Protein AF-A0A2D8IQJ9-F1 (afdb_monomer_lite)

pLDDT: mean 82.8, std 14.72, range [36.72, 94.94]

Radius of gyration: 12.55 Å; chains: 1; bounding box: 36×28×32 Å

Foldseek 3Di:
DPPLDALVVQLCVQQVPPDPPDPRAALQRSLVVSLVCVVVVVHPLVRSLCCVVVCVSVVCCVVPNDPVRHDDHPSVVSDDD

Secondary structure (DSSP, 8-state):
------HHHHHHHHH----TTSPPPPHHHHHHHHHHHHHTTSS-HHHHHHHHHTTHHHHHHHHHS-GGG-PPP-GGGT---

Structure (mmCIF, N/CA/C/O backbone):
data_AF-A0A2D8IQJ9-F1
#
_entry.id   AF-A0A2D8IQJ9-F1
#
loop_
_atom_site.group_PDB
_atom_site.id
_atom_site.type_symbol
_atom_site.label_atom_id
_atom_site.label_alt_id
_atom_site.label_comp_id
_atom_site.label_asym_id
_atom_site.label_entity_id
_atom_site.label_seq_id
_atom_site.pdbx_PDB_ins_code
_atom_site.Cartn_x
_atom_site.Cartn_y
_atom_site.Cartn_z
_atom_site.occupancy
_atom_site.B_iso_or_equiv
_atom_site.auth_seq_id
_atom_site.auth_comp_id
_atom_site.auth_asym_id
_atom_site.auth_atom_id
_atom_site.pdbx_PDB_model_num
ATOM 1 N N . MET A 1 1 ? 27.625 -3.440 -4.833 1.00 37.72 1 MET A N 1
ATOM 2 C CA . MET A 1 1 ? 26.556 -4.033 -4.003 1.00 37.72 1 MET A CA 1
ATOM 3 C C . MET A 1 1 ? 25.248 -3.449 -4.496 1.00 37.72 1 MET A C 1
ATOM 5 O O . MET A 1 1 ? 24.967 -2.302 -4.191 1.00 37.72 1 MET A O 1
ATOM 9 N N . ASN A 1 2 ? 24.549 -4.165 -5.380 1.00 36.72 2 ASN A N 1
ATOM 10 C CA . ASN A 1 2 ? 23.291 -3.700 -5.958 1.00 36.72 2 ASN A CA 1
ATOM 11 C C . ASN A 1 2 ? 22.171 -4.272 -5.090 1.00 36.72 2 ASN A C 1
ATOM 13 O O . ASN A 1 2 ? 21.820 -5.444 -5.224 1.00 36.72 2 ASN A O 1
ATOM 17 N N . THR A 1 3 ? 21.718 -3.498 -4.110 1.00 44.97 3 THR A N 1
ATOM 18 C CA . THR A 1 3 ? 20.638 -3.909 -3.214 1.00 44.97 3 THR A CA 1
ATOM 19 C C . THR A 1 3 ? 19.358 -3.919 -4.043 1.00 44.97 3 THR A C 1
ATOM 21 O O . THR A 1 3 ? 18.796 -2.864 -4.320 1.00 44.97 3 THR A O 1
ATOM 24 N N . ARG A 1 4 ? 18.946 -5.096 -4.530 1.00 56.03 4 ARG A N 1
ATOM 25 C CA . ARG A 1 4 ? 17.636 -5.279 -5.164 1.00 56.03 4 ARG A CA 1
ATOM 26 C C . ARG A 1 4 ? 16.606 -4.915 -4.099 1.00 56.03 4 ARG A C 1
ATOM 28 O O . ARG A 1 4 ? 16.475 -5.641 -3.123 1.00 56.03 4 ARG A O 1
ATOM 35 N N . ILE A 1 5 ? 15.980 -3.752 -4.243 1.00 60.28 5 ILE A N 1
ATOM 36 C CA . ILE A 1 5 ? 14.922 -3.310 -3.340 1.00 60.28 5 ILE A CA 1
ATOM 37 C C . ILE A 1 5 ? 13.770 -4.301 -3.508 1.00 60.28 5 ILE A C 1
ATOM 39 O O . ILE A 1 5 ? 13.224 -4.439 -4.601 1.00 60.28 5 ILE A O 1
ATOM 43 N N . ASP A 1 6 ? 13.470 -5.053 -2.454 1.00 71.38 6 ASP A N 1
ATOM 44 C CA . ASP A 1 6 ? 12.360 -5.995 -2.435 1.00 71.38 6 ASP A CA 1
ATOM 45 C C . ASP A 1 6 ? 11.060 -5.304 -1.992 1.00 71.38 6 ASP A C 1
ATOM 47 O O . ASP A 1 6 ? 11.057 -4.370 -1.185 1.00 71.38 6 ASP A O 1
ATOM 51 N N . ASN A 1 7 ? 9.938 -5.769 -2.546 1.00 72.38 7 ASN A N 1
ATOM 52 C CA . ASN A 1 7 ? 8.614 -5.186 -2.309 1.00 72.38 7 ASN A CA 1
ATOM 53 C C . ASN A 1 7 ? 8.220 -5.206 -0.822 1.00 72.3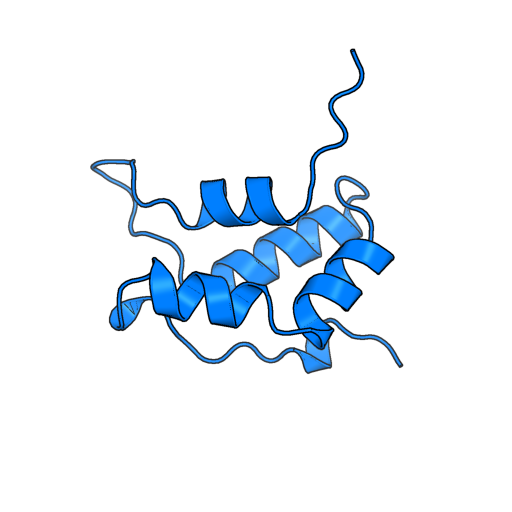8 7 ASN A C 1
ATOM 55 O O . ASN A 1 7 ? 7.548 -4.287 -0.357 1.00 72.38 7 ASN A O 1
ATOM 59 N N . ASN A 1 8 ? 8.668 -6.216 -0.067 1.00 73.38 8 ASN A N 1
ATOM 60 C CA . ASN A 1 8 ? 8.345 -6.358 1.352 1.00 73.38 8 ASN A CA 1
ATOM 61 C C . ASN A 1 8 ? 9.039 -5.287 2.211 1.00 73.38 8 ASN A C 1
ATOM 63 O O . ASN A 1 8 ? 8.401 -4.690 3.069 1.00 73.38 8 ASN A O 1
ATOM 67 N N . SER A 1 9 ? 10.308 -4.978 1.945 1.00 75.00 9 SER A N 1
ATOM 68 C CA . SER A 1 9 ? 11.074 -3.977 2.699 1.00 75.00 9 SER A CA 1
ATOM 69 C C . SER A 1 9 ? 10.535 -2.560 2.504 1.00 75.00 9 SER A C 1
ATOM 71 O O . SER A 1 9 ? 10.477 -1.770 3.446 1.00 75.00 9 SER A O 1
ATOM 73 N N . VAL A 1 10 ? 10.104 -2.223 1.284 1.00 76.38 10 VAL A N 1
ATOM 74 C CA . VAL A 1 10 ? 9.469 -0.924 1.008 1.00 76.38 10 VAL A CA 1
ATOM 75 C C . VAL A 1 10 ? 8.111 -0.838 1.690 1.00 76.38 10 VAL A C 1
ATOM 77 O O . VAL A 1 10 ? 7.794 0.179 2.306 1.00 76.38 10 VAL A O 1
ATOM 80 N N . PHE A 1 11 ? 7.325 -1.911 1.627 1.00 77.44 11 PHE A N 1
ATOM 81 C CA . PHE A 1 11 ? 6.040 -1.988 2.308 1.00 77.44 11 PHE A CA 1
ATOM 82 C C . PHE A 1 11 ? 6.179 -1.833 3.825 1.00 77.44 11 PHE A C 1
ATOM 84 O O . PHE A 1 11 ? 5.460 -1.042 4.436 1.00 77.44 11 PHE A O 1
ATOM 91 N N . GLU A 1 12 ? 7.147 -2.525 4.424 1.00 76.81 12 GLU A N 1
ATOM 92 C CA . GLU A 1 12 ? 7.514 -2.382 5.831 1.00 76.81 12 GLU A CA 1
ATOM 93 C C . GLU A 1 12 ? 7.873 -0.936 6.168 1.00 76.81 12 GLU A C 1
ATOM 95 O O . GLU A 1 12 ? 7.320 -0.373 7.104 1.00 76.81 12 GLU A O 1
ATOM 100 N N . ALA A 1 13 ? 8.721 -0.279 5.376 1.00 80.19 13 ALA A N 1
ATOM 101 C CA . ALA A 1 13 ? 9.101 1.110 5.629 1.00 80.19 13 ALA A CA 1
ATOM 102 C C . ALA A 1 13 ? 7.926 2.102 5.504 1.00 80.19 13 ALA A C 1
ATOM 104 O O . ALA A 1 13 ? 7.884 3.104 6.220 1.00 80.19 13 ALA A O 1
ATOM 105 N N . LEU A 1 14 ? 6.975 1.845 4.599 1.00 74.19 14 LEU A N 1
ATOM 106 C CA . LEU A 1 14 ? 5.777 2.675 4.423 1.00 74.19 14 LEU A CA 1
ATOM 107 C C . LEU A 1 14 ? 4.774 2.499 5.570 1.00 74.19 14 LEU A C 1
ATOM 109 O O . LEU A 1 14 ? 4.067 3.442 5.930 1.00 74.19 14 LEU A O 1
ATOM 113 N N . THR A 1 15 ? 4.703 1.297 6.134 1.00 71.19 15 THR A N 1
ATOM 114 C CA . THR A 1 15 ? 3.743 0.929 7.181 1.00 71.19 15 THR A CA 1
ATOM 115 C C . THR A 1 15 ? 4.289 1.123 8.597 1.00 71.19 15 THR A C 1
ATOM 117 O O . THR A 1 15 ? 3.508 1.383 9.517 1.00 71.19 15 THR A O 1
ATOM 120 N N . ALA A 1 16 ? 5.612 1.055 8.775 1.00 71.75 16 ALA A N 1
ATOM 121 C CA . ALA A 1 16 ? 6.300 1.252 10.043 1.00 71.75 16 ALA A CA 1
ATOM 122 C C . ALA A 1 16 ? 6.099 2.690 10.543 1.00 71.75 16 ALA A C 1
ATOM 124 O O . ALA A 1 16 ? 6.633 3.664 10.010 1.00 71.75 16 ALA A O 1
ATOM 125 N N . ALA A 1 17 ? 5.307 2.812 11.603 1.00 58.12 17 ALA A N 1
ATOM 126 C CA . ALA A 1 17 ? 4.888 4.055 12.239 1.00 58.12 17 ALA A CA 1
ATOM 127 C C . ALA A 1 17 ? 6.007 4.775 13.030 1.00 58.12 17 ALA A C 1
ATOM 129 O O . ALA A 1 17 ? 5.737 5.377 14.063 1.00 58.12 17 ALA A O 1
ATOM 130 N N . ASP A 1 18 ? 7.264 4.736 12.582 1.00 56.75 18 ASP A N 1
ATOM 131 C CA . ASP A 1 18 ? 8.418 5.214 13.365 1.00 56.75 18 ASP A CA 1
ATOM 132 C C . ASP A 1 18 ? 8.690 6.725 13.210 1.00 56.75 18 ASP A C 1
ATOM 134 O O . ASP A 1 18 ? 9.805 7.217 13.383 1.00 56.75 18 ASP A O 1
ATOM 138 N N . ARG A 1 19 ? 7.667 7.509 12.836 1.00 57.47 19 ARG A N 1
ATOM 139 C CA . ARG A 1 19 ? 7.773 8.972 12.754 1.00 57.47 19 ARG A CA 1
ATOM 140 C C . ARG A 1 19 ? 6.812 9.627 13.744 1.00 57.47 19 ARG A C 1
ATOM 142 O O . ARG A 1 19 ? 5.607 9.562 13.514 1.00 57.47 19 ARG A O 1
ATOM 149 N N . PRO A 1 20 ? 7.308 10.363 14.756 1.00 59.47 20 PRO A N 1
ATOM 150 C CA . PRO A 1 20 ? 6.485 10.949 15.823 1.00 59.47 20 PRO A CA 1
ATOM 151 C C . PRO A 1 20 ? 5.394 11.936 15.362 1.00 59.47 20 PRO A C 1
ATOM 153 O O . PRO A 1 20 ? 4.579 12.361 16.174 1.00 59.47 20 PRO A O 1
ATOM 156 N N . TYR A 1 21 ? 5.358 12.305 14.077 1.00 57.00 21 TYR A N 1
ATOM 157 C CA . TYR A 1 21 ? 4.486 13.357 13.545 1.00 57.00 21 TYR A CA 1
ATOM 158 C C . TYR A 1 21 ? 3.749 12.991 12.255 1.00 57.00 21 TYR A C 1
ATOM 160 O O . TYR A 1 21 ? 3.098 13.859 11.674 1.00 57.00 21 TYR A O 1
ATOM 168 N N . LYS A 1 22 ? 3.853 11.747 11.764 1.00 57.97 22 LYS A N 1
ATOM 169 C CA . LYS A 1 22 ? 3.160 11.344 10.534 1.00 57.97 22 LYS A CA 1
ATOM 170 C C . LYS A 1 22 ? 2.183 10.212 10.845 1.00 57.97 22 LYS A C 1
ATOM 172 O O . LYS A 1 22 ? 2.639 9.179 11.329 1.00 57.97 22 LYS A O 1
ATOM 177 N N . PRO A 1 23 ? 0.873 10.385 10.589 1.00 62.16 23 PRO A N 1
ATOM 178 C CA . PRO A 1 23 ? -0.070 9.287 10.727 1.00 62.16 23 PRO A CA 1
ATOM 179 C C . PRO A 1 23 ? 0.394 8.133 9.842 1.00 62.16 23 PRO A C 1
ATOM 181 O O . PRO A 1 23 ? 0.790 8.335 8.689 1.00 62.16 23 PRO A O 1
ATOM 184 N N . SER A 1 24 ? 0.417 6.943 10.429 1.00 72.81 24 SER A N 1
ATOM 185 C CA . SER A 1 24 ? 0.828 5.729 9.751 1.00 72.81 24 SER A CA 1
ATOM 186 C C . SER A 1 24 ? -0.141 5.423 8.607 1.00 72.81 24 SER A C 1
ATOM 188 O O . SER A 1 24 ? -1.348 5.648 8.715 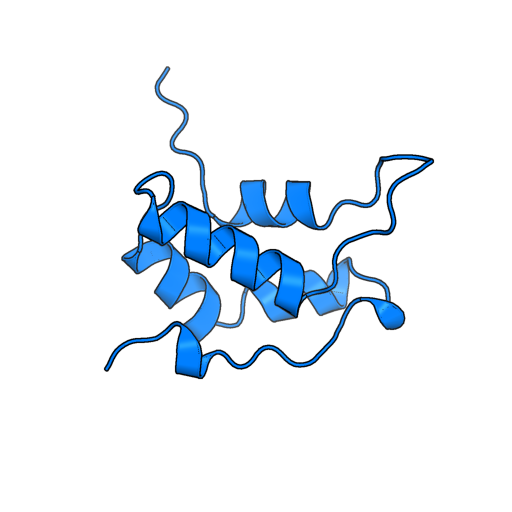1.00 72.81 24 SER A O 1
ATOM 190 N N . LEU A 1 25 ? 0.404 4.990 7.468 1.00 82.75 25 LEU A N 1
ATOM 191 C CA . LEU A 1 25 ? -0.393 4.744 6.269 1.00 82.75 25 LEU A CA 1
ATOM 192 C C . LEU A 1 25 ? -1.391 3.607 6.513 1.00 82.75 25 LEU A C 1
ATOM 194 O O . LEU A 1 25 ? -1.108 2.656 7.252 1.00 82.75 25 LEU A O 1
ATOM 198 N N . THR A 1 26 ? -2.554 3.714 5.871 1.00 91.31 26 THR A N 1
ATOM 199 C CA . THR A 1 26 ? -3.485 2.592 5.770 1.00 91.31 26 THR A CA 1
ATOM 200 C C . THR A 1 26 ? -2.925 1.536 4.823 1.00 91.31 26 THR A C 1
ATOM 202 O O . THR A 1 26 ? -2.055 1.813 3.989 1.00 91.31 26 THR A O 1
ATOM 205 N N . LEU A 1 27 ? -3.434 0.316 4.948 1.00 93.06 27 LEU A N 1
ATOM 206 C CA . LEU A 1 27 ? -3.044 -0.827 4.142 1.00 93.06 27 LEU A CA 1
ATOM 207 C C . LEU A 1 27 ? -3.248 -0.547 2.646 1.00 93.06 27 LEU A C 1
ATOM 209 O O . LEU A 1 27 ? -2.336 -0.757 1.846 1.00 93.06 27 LEU A O 1
ATOM 213 N N . SER A 1 28 ? -4.405 0.006 2.276 1.00 94.25 28 SER A N 1
ATOM 214 C CA . SER A 1 28 ? -4.709 0.405 0.899 1.00 94.25 28 SER A CA 1
ATOM 215 C C . SER A 1 28 ? -3.790 1.521 0.392 1.00 94.25 28 SER A C 1
ATOM 217 O O . SER A 1 28 ? -3.354 1.474 -0.759 1.00 94.25 28 SER A O 1
ATOM 219 N N . GLY A 1 29 ? -3.428 2.481 1.252 1.00 93.31 29 GLY A N 1
ATOM 220 C CA . GLY A 1 29 ? -2.505 3.566 0.921 1.00 93.31 29 GLY A CA 1
ATOM 221 C C . GLY A 1 29 ? -1.081 3.070 0.665 1.00 93.31 29 GLY A C 1
ATOM 222 O O . GLY A 1 29 ? -0.446 3.494 -0.300 1.00 93.31 29 GLY A O 1
ATOM 223 N N . ALA A 1 30 ? -0.592 2.136 1.483 1.00 92.62 30 ALA A N 1
ATOM 224 C CA . ALA A 1 30 ? 0.715 1.517 1.282 1.00 92.62 30 ALA A CA 1
ATOM 225 C C . ALA A 1 30 ? 0.767 0.719 -0.034 1.00 92.62 30 ALA A C 1
ATOM 227 O O . ALA A 1 30 ? 1.713 0.875 -0.805 1.00 92.62 30 ALA A O 1
ATOM 228 N N . VAL A 1 31 ? -0.275 -0.066 -0.337 1.00 94.69 31 VAL A N 1
ATOM 229 C CA . VAL A 1 31 ? -0.372 -0.808 -1.608 1.00 94.69 31 VAL A CA 1
ATOM 230 C C . VAL A 1 31 ? -0.423 0.135 -2.815 1.00 94.69 31 VAL A C 1
ATOM 232 O O . VAL A 1 31 ? 0.247 -0.123 -3.811 1.00 94.69 31 VAL A O 1
ATOM 235 N N . ALA A 1 32 ? -1.154 1.250 -2.729 1.00 94.62 32 ALA A N 1
ATOM 236 C CA . ALA A 1 32 ? -1.218 2.231 -3.813 1.00 94.62 32 ALA A CA 1
ATOM 237 C C . ALA A 1 32 ? 0.146 2.885 -4.102 1.00 94.62 32 ALA A C 1
ATOM 239 O O . ALA A 1 32 ? 0.499 3.096 -5.261 1.00 94.62 32 ALA A O 1
ATOM 240 N N . ILE A 1 33 ? 0.938 3.179 -3.064 1.00 93.19 33 ILE A N 1
ATOM 241 C CA . ILE A 1 33 ? 2.294 3.721 -3.237 1.00 93.19 33 ILE A CA 1
ATOM 242 C C . ILE A 1 33 ? 3.216 2.683 -3.880 1.00 93.19 33 ILE A C 1
ATOM 244 O O . ILE A 1 33 ? 3.941 3.026 -4.810 1.00 93.19 33 ILE A O 1
ATOM 248 N N . LEU A 1 34 ? 3.166 1.423 -3.432 1.00 92.81 34 LEU A N 1
ATOM 249 C CA . LEU A 1 34 ? 3.926 0.345 -4.071 1.00 92.81 34 LEU A CA 1
ATOM 250 C C . LEU A 1 34 ? 3.573 0.209 -5.554 1.00 92.81 34 LEU A C 1
ATOM 252 O O . LEU A 1 34 ? 4.474 0.083 -6.377 1.00 92.81 34 LEU A O 1
ATOM 256 N N . TYR A 1 35 ? 2.285 0.280 -5.896 1.00 94.94 35 TYR A N 1
ATOM 257 C CA . TYR A 1 35 ? 1.840 0.231 -7.284 1.00 94.94 35 TYR A CA 1
ATOM 258 C C . TYR A 1 35 ? 2.426 1.383 -8.112 1.00 94.94 35 TYR A C 1
ATOM 260 O O . TYR A 1 35 ? 2.981 1.140 -9.176 1.00 94.94 35 TYR A O 1
ATOM 268 N N . ASN A 1 36 ? 2.411 2.618 -7.602 1.00 94.69 36 ASN A N 1
ATOM 269 C CA . ASN A 1 36 ? 3.049 3.743 -8.297 1.00 94.69 36 ASN A CA 1
ATOM 270 C C . ASN A 1 36 ? 4.557 3.521 -8.498 1.00 94.69 36 ASN A C 1
ATOM 272 O O . ASN A 1 36 ? 5.078 3.812 -9.567 1.00 94.69 36 ASN A O 1
ATOM 276 N N . MET A 1 37 ? 5.256 2.949 -7.513 1.00 92.19 37 MET A N 1
ATOM 277 C CA . MET A 1 37 ? 6.677 2.610 -7.657 1.00 92.19 37 MET A CA 1
ATOM 278 C C . MET A 1 37 ? 6.919 1.513 -8.706 1.00 92.19 37 MET A C 1
ATOM 280 O O . MET A 1 37 ? 7.962 1.51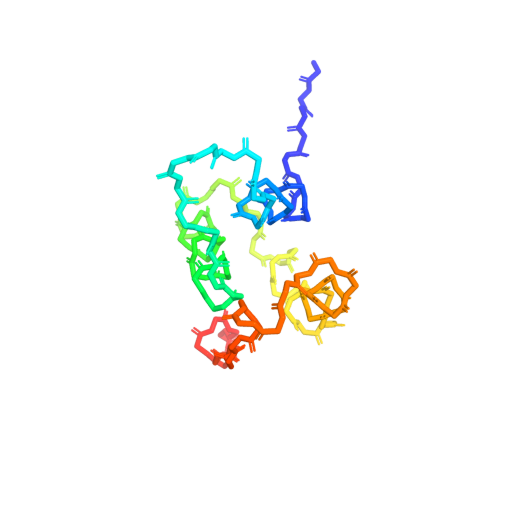6 -9.357 1.00 92.19 37 MET A O 1
ATOM 284 N N . VAL A 1 38 ? 5.974 0.586 -8.891 1.00 93.88 38 VAL A N 1
ATOM 285 C CA . VAL A 1 38 ? 5.996 -0.377 -10.005 1.00 93.88 38 VAL A CA 1
ATOM 286 C C . VAL A 1 38 ? 5.796 0.340 -11.342 1.00 93.88 38 VAL A C 1
ATOM 288 O O . VAL A 1 38 ? 6.562 0.104 -12.272 1.00 93.88 38 VAL A O 1
ATOM 291 N N . GLU A 1 39 ? 4.815 1.242 -11.440 1.00 93.88 39 GLU A N 1
ATOM 292 C CA . GLU A 1 39 ? 4.553 2.028 -12.659 1.00 93.88 39 GLU A CA 1
ATOM 293 C C . GLU A 1 39 ? 5.746 2.923 -13.046 1.00 93.88 39 GLU A C 1
ATOM 295 O O . GLU A 1 39 ? 6.047 3.088 -14.226 1.00 93.88 39 GLU A O 1
ATOM 300 N N . GLU A 1 40 ? 6.477 3.450 -12.062 1.00 94.56 40 GLU A N 1
ATOM 301 C CA . GLU A 1 40 ? 7.700 4.242 -12.255 1.00 94.56 40 GLU A CA 1
ATOM 302 C C . GLU A 1 40 ? 8.949 3.380 -12.539 1.00 94.56 40 GLU A C 1
ATOM 304 O O . GLU A 1 40 ? 10.031 3.911 -12.798 1.00 94.56 40 GLU A O 1
ATOM 309 N N . GLY A 1 41 ? 8.826 2.047 -12.512 1.00 91.44 41 GLY A N 1
ATOM 310 C CA . GLY A 1 41 ? 9.924 1.109 -12.769 1.00 91.44 41 GLY A CA 1
ATOM 311 C C . GLY A 1 41 ? 10.930 0.978 -11.620 1.00 91.44 41 GLY A C 1
ATOM 312 O O . GLY A 1 41 ? 12.024 0.444 -11.808 1.00 91.44 41 GLY A O 1
ATOM 313 N N . HIS A 1 42 ? 10.583 1.463 -10.426 1.00 90.50 42 HIS A N 1
ATOM 314 C CA . HIS A 1 42 ? 11.388 1.317 -9.212 1.00 90.50 42 HIS A CA 1
ATOM 315 C C . HIS A 1 42 ? 11.227 -0.058 -8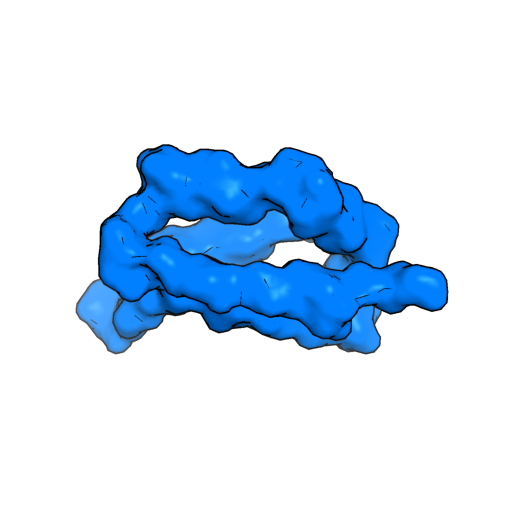.554 1.00 90.50 42 HIS A C 1
ATOM 317 O O . HIS A 1 42 ? 12.138 -0.502 -7.852 1.00 90.50 42 HIS A O 1
ATOM 323 N N . LEU A 1 43 ? 10.093 -0.724 -8.782 1.00 89.62 43 LEU A N 1
ATOM 324 C CA . LEU A 1 43 ? 9.784 -2.061 -8.280 1.00 89.62 43 LEU A CA 1
ATOM 325 C C . LEU A 1 43 ? 9.392 -3.006 -9.418 1.00 89.62 43 LEU A C 1
ATOM 327 O O . LEU A 1 43 ? 8.877 -2.597 -10.456 1.00 89.62 43 LEU A O 1
ATOM 331 N N . ASP A 1 44 ? 9.641 -4.292 -9.198 1.00 91.69 44 ASP A N 1
ATOM 332 C CA . ASP A 1 44 ? 9.327 -5.359 -10.144 1.00 91.69 44 ASP A CA 1
ATOM 333 C C . ASP A 1 44 ? 7.826 -5.690 -10.120 1.00 91.69 44 ASP A C 1
ATOM 335 O O . ASP A 1 44 ? 7.278 -6.008 -9.057 1.00 91.69 44 ASP A O 1
ATOM 339 N N . ARG A 1 45 ? 7.172 -5.622 -11.290 1.00 92.50 45 ARG A N 1
ATOM 340 C CA . ARG A 1 45 ? 5.729 -5.881 -11.430 1.00 92.50 45 ARG A CA 1
ATOM 341 C C . ARG A 1 45 ? 5.365 -7.297 -11.013 1.00 92.50 45 ARG A C 1
ATOM 343 O O . ARG A 1 45 ? 4.462 -7.453 -10.199 1.00 92.50 45 ARG A O 1
ATOM 350 N N . ASP A 1 46 ? 6.076 -8.300 -11.516 1.00 92.56 46 ASP A N 1
ATOM 351 C CA . ASP A 1 46 ? 5.766 -9.707 -11.244 1.00 92.56 46 ASP A CA 1
ATOM 352 C C . ASP A 1 46 ? 5.840 -9.997 -9.741 1.00 92.56 46 ASP A C 1
ATOM 354 O O . ASP A 1 46 ? 4.940 -10.606 -9.160 1.00 92.56 46 ASP A O 1
ATOM 358 N N . GLY A 1 47 ? 6.878 -9.481 -9.077 1.00 91.81 47 GLY A N 1
ATOM 359 C CA . GLY A 1 47 ? 7.009 -9.567 -7.629 1.00 91.81 47 GLY A CA 1
ATOM 360 C C . GLY A 1 47 ? 5.888 -8.849 -6.873 1.00 91.81 47 GLY A C 1
ATOM 361 O O . GLY A 1 47 ? 5.501 -9.296 -5.794 1.00 91.81 47 GLY A O 1
ATOM 362 N N . PHE A 1 48 ? 5.382 -7.726 -7.384 1.00 93.56 48 PHE A N 1
ATOM 363 C CA . PHE A 1 48 ? 4.291 -6.986 -6.746 1.00 93.56 48 PHE A CA 1
ATOM 364 C C . PHE A 1 48 ? 2.949 -7.703 -6.934 1.00 93.56 48 PHE A C 1
ATOM 366 O O . PHE A 1 48 ? 2.179 -7.838 -5.983 1.00 93.56 48 PHE A O 1
ATOM 373 N N . GLU A 1 49 ? 2.685 -8.232 -8.127 1.00 93.75 49 GLU A N 1
ATOM 374 C CA . GLU A 1 49 ? 1.486 -9.023 -8.382 1.00 93.75 49 GLU A CA 1
ATOM 375 C C . GLU A 1 49 ? 1.469 -10.297 -7.541 1.00 93.75 49 GLU A C 1
ATOM 377 O O . GLU A 1 49 ? 0.440 -10.615 -6.946 1.00 93.75 49 GLU A O 1
ATOM 382 N N . LEU A 1 50 ? 2.604 -10.994 -7.422 1.00 92.94 50 LEU A N 1
ATOM 383 C CA . LEU A 1 50 ? 2.727 -12.157 -6.545 1.00 92.94 50 LEU A CA 1
ATOM 384 C C . LEU A 1 50 ? 2.473 -11.776 -5.080 1.00 92.94 50 LEU A C 1
ATOM 386 O O . LEU A 1 50 ? 1.733 -12.465 -4.384 1.00 92.94 50 LEU A O 1
ATOM 390 N N . PHE A 1 51 ? 3.025 -10.647 -4.627 1.00 91.50 51 PHE A N 1
ATOM 391 C CA . PHE A 1 51 ? 2.813 -10.125 -3.275 1.00 91.50 51 PHE A CA 1
ATOM 392 C C . PHE A 1 51 ? 1.326 -9.881 -2.957 1.00 91.50 51 PHE A C 1
ATOM 394 O O . PHE A 1 51 ? 0.887 -10.167 -1.839 1.00 91.50 51 PHE A O 1
ATOM 401 N N . LEU A 1 52 ? 0.541 -9.409 -3.935 1.00 94.19 52 LEU A N 1
ATOM 402 C CA . LEU A 1 52 ? -0.911 -9.259 -3.799 1.00 94.19 52 LEU A CA 1
ATOM 403 C C . LEU A 1 52 ? -1.662 -10.592 -3.898 1.00 94.19 52 LEU A C 1
ATOM 405 O O . LEU A 1 52 ? -2.515 -10.864 -3.055 1.00 94.19 52 LEU A O 1
ATOM 409 N N . ARG A 1 53 ? -1.355 -11.426 -4.898 1.00 94.00 53 ARG A N 1
ATOM 410 C CA . ARG A 1 53 ? -2.049 -12.703 -5.150 1.00 94.00 53 ARG A CA 1
ATOM 411 C C . ARG A 1 53 ? -1.899 -13.682 -3.989 1.00 94.00 53 ARG A C 1
ATOM 413 O O . ARG A 1 53 ? -2.878 -14.311 -3.602 1.00 94.00 53 ARG A O 1
ATOM 420 N N . GLU A 1 54 ? -0.707 -13.758 -3.406 1.00 94.56 54 GLU A N 1
ATOM 421 C CA . GLU A 1 54 ? -0.417 -14.628 -2.261 1.00 94.56 54 GLU A CA 1
ATOM 422 C C . GLU A 1 54 ? -0.886 -14.029 -0.923 1.00 94.56 54 GLU A C 1
ATOM 424 O O . GLU A 1 54 ? -0.778 -14.670 0.118 1.00 94.56 54 GLU A O 1
ATOM 429 N N . GLY A 1 55 ? -1.403 -12.793 -0.912 1.00 92.38 55 GLY A N 1
ATOM 430 C CA . GLY A 1 55 ? -1.921 -12.164 0.304 1.00 92.38 55 GLY A CA 1
ATOM 431 C C . GLY A 1 55 ? -0.852 -11.787 1.336 1.00 92.38 55 GLY A C 1
ATOM 432 O O . GLY A 1 55 ? -1.191 -11.505 2.486 1.00 92.38 55 GLY A O 1
ATOM 433 N N . VAL A 1 56 ? 0.428 -11.726 0.950 1.00 92.50 56 VAL A N 1
ATOM 434 C CA . VAL A 1 56 ? 1.552 -11.441 1.865 1.00 92.50 56 VAL A CA 1
ATOM 435 C C . VAL A 1 56 ? 1.370 -10.094 2.576 1.00 92.50 56 VAL A C 1
ATOM 437 O O . VAL A 1 56 ? 1.594 -9.989 3.783 1.00 92.50 56 VAL A O 1
ATOM 440 N N . TYR A 1 57 ? 0.883 -9.077 1.859 1.00 92.31 57 TYR A N 1
ATOM 441 C CA . TYR A 1 57 ? 0.553 -7.761 2.422 1.00 92.31 57 TYR A CA 1
ATOM 442 C C . TYR A 1 57 ? -0.477 -7.838 3.561 1.00 92.31 57 TYR A C 1
ATOM 444 O O . TYR A 1 57 ? -0.390 -7.094 4.540 1.00 92.31 57 TYR A O 1
ATOM 452 N N . LEU A 1 58 ? -1.450 -8.747 3.447 1.00 91.69 58 LEU A N 1
ATOM 453 C CA . LEU A 1 58 ? -2.524 -8.922 4.416 1.00 91.69 58 LEU A CA 1
ATOM 454 C C . LEU A 1 58 ? -2.030 -9.679 5.650 1.00 91.69 58 LEU A C 1
ATOM 456 O O . LEU A 1 58 ? -2.379 -9.320 6.775 1.00 91.69 58 LEU A O 1
ATOM 460 N N . ASP A 1 59 ? -1.192 -10.694 5.456 1.00 91.12 59 ASP A N 1
ATOM 461 C CA . ASP A 1 59 ? -0.576 -11.429 6.561 1.00 91.12 59 ASP A CA 1
ATOM 462 C C . ASP A 1 59 ? 0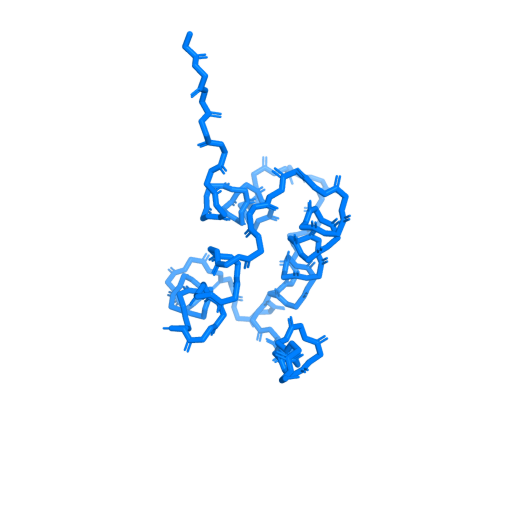.392 -10.555 7.357 1.00 91.12 59 ASP A C 1
ATOM 464 O O . ASP A 1 59 ? 0.400 -10.610 8.590 1.00 91.12 59 ASP A O 1
ATOM 468 N N . TYR A 1 60 ? 1.142 -9.683 6.680 1.00 88.81 60 TYR A N 1
ATOM 469 C CA . TYR A 1 60 ? 1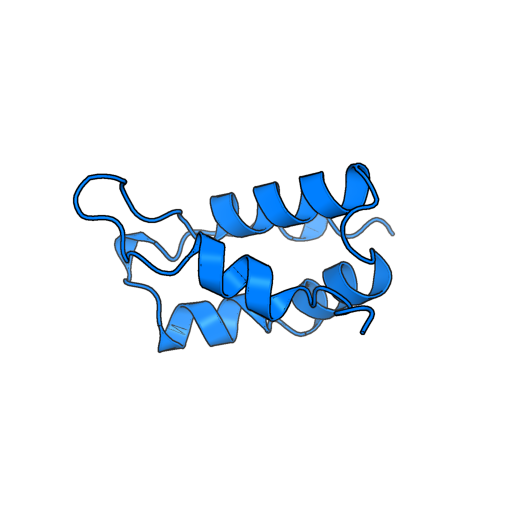.908 -8.634 7.342 1.00 88.81 60 TYR A CA 1
ATOM 470 C C . TYR A 1 60 ? 0.988 -7.704 8.146 1.00 88.81 60 TYR A C 1
ATOM 472 O O . TYR A 1 60 ? 1.191 -7.504 9.346 1.00 88.81 60 TYR A O 1
ATOM 480 N N . ALA A 1 61 ? -0.069 -7.180 7.515 1.00 89.62 61 ALA A N 1
ATOM 481 C CA . ALA A 1 61 ? -0.999 -6.251 8.149 1.00 89.62 61 ALA A CA 1
ATOM 482 C C . ALA A 1 61 ? -1.615 -6.819 9.433 1.00 89.62 61 ALA A C 1
ATOM 484 O O . ALA A 1 61 ? -1.638 -6.149 10.461 1.00 89.62 61 ALA A O 1
ATOM 485 N N . ARG A 1 62 ? -2.039 -8.085 9.409 1.00 88.75 62 ARG A N 1
ATOM 486 C CA . ARG A 1 62 ? -2.606 -8.779 10.577 1.00 88.75 62 ARG A CA 1
ATOM 487 C C . ARG A 1 62 ? -1.629 -8.907 11.744 1.00 88.75 62 ARG A C 1
ATOM 489 O O . ARG A 1 62 ? -2.066 -8.985 12.888 1.00 88.75 62 ARG A O 1
ATOM 496 N N . ARG A 1 63 ? -0.328 -8.990 11.461 1.00 88.50 63 ARG A N 1
ATOM 497 C CA . ARG A 1 63 ? 0.716 -9.210 12.470 1.00 88.50 63 ARG A CA 1
ATOM 498 C C . ARG A 1 63 ? 1.270 -7.911 13.043 1.00 88.50 63 ARG A C 1
ATOM 500 O O . ARG A 1 63 ? 1.660 -7.905 14.207 1.00 88.50 63 ARG A O 1
ATOM 507 N N . PHE A 1 64 ? 1.324 -6.849 12.241 1.00 85.19 64 PHE A N 1
ATOM 508 C CA . PHE A 1 64 ? 2.100 -5.652 12.576 1.00 85.19 64 PHE A CA 1
ATOM 509 C C . PHE A 1 64 ? 1.305 -4.345 12.540 1.00 85.19 64 PHE A C 1
ATOM 511 O O . PHE A 1 64 ? 1.715 -3.383 13.187 1.00 85.19 64 PHE A O 1
ATOM 518 N N . LEU A 1 65 ? 0.178 -4.285 11.823 1.00 86.62 65 LEU A N 1
ATOM 519 C CA . LEU A 1 65 ? -0.619 -3.066 11.735 1.00 86.62 65 LEU A CA 1
ATOM 520 C C . LEU A 1 65 ? -1.690 -2.997 12.818 1.00 86.62 65 LEU A C 1
ATOM 522 O O . LEU A 1 65 ? -2.253 -3.998 13.261 1.00 86.62 65 LEU A O 1
ATOM 526 N N . THR A 1 66 ? -2.008 -1.770 13.223 1.00 87.69 66 THR A N 1
ATOM 527 C CA . THR A 1 66 ? -3.146 -1.527 14.110 1.00 87.69 66 THR A CA 1
ATOM 528 C C . THR A 1 66 ? -4.466 -1.721 13.355 1.00 87.69 66 THR A C 1
ATOM 530 O O . THR A 1 66 ? -4.522 -1.453 12.153 1.00 87.69 66 THR A O 1
ATOM 533 N N . PRO A 1 67 ? -5.569 -2.106 14.026 1.00 87.25 67 PRO A N 1
ATOM 534 C CA . PRO A 1 67 ? -6.860 -2.310 13.362 1.00 87.25 67 PRO A CA 1
ATOM 535 C C . PRO A 1 67 ? -7.352 -1.101 12.553 1.00 87.25 67 PRO A C 1
ATOM 537 O O . PRO A 1 67 ? -7.982 -1.275 11.518 1.00 87.25 67 PRO A O 1
ATOM 540 N N . GLY A 1 68 ? -7.025 0.123 12.986 1.00 87.31 68 GLY A N 1
ATOM 541 C CA . GLY A 1 68 ? -7.379 1.353 12.267 1.00 87.31 68 GLY A CA 1
ATOM 542 C C . GLY A 1 68 ? -6.621 1.564 10.951 1.00 87.31 68 GLY A C 1
ATOM 543 O O . GLY A 1 68 ? -7.042 2.381 10.140 1.00 87.31 68 GLY A O 1
ATOM 544 N N . GLN A 1 69 ? -5.524 0.837 10.725 1.00 88.31 69 GLN A N 1
ATOM 545 C CA . GLN A 1 69 ? -4.757 0.869 9.478 1.00 88.31 69 GLN A CA 1
ATOM 546 C C . GLN A 1 69 ? -5.158 -0.241 8.502 1.00 88.31 69 GLN A C 1
ATOM 548 O O . GLN A 1 69 ? -4.815 -0.150 7.327 1.00 88.31 69 GLN A O 1
ATOM 553 N N . VAL A 1 70 ? -5.852 -1.289 8.957 1.00 92.12 70 VAL A N 1
ATOM 554 C CA . VAL A 1 70 ? -6.236 -2.437 8.121 1.00 92.12 70 VAL A CA 1
ATOM 555 C C . VAL A 1 70 ? -7.575 -2.152 7.440 1.00 92.12 70 VAL A C 1
ATOM 557 O O . VAL A 1 70 ? -8.634 -2.579 7.897 1.00 92.12 70 VAL A O 1
ATOM 560 N N . ASP A 1 71 ? -7.526 -1.401 6.344 1.00 93.88 71 ASP A N 1
ATOM 561 C CA . ASP A 1 71 ? -8.664 -1.133 5.468 1.00 93.88 71 ASP A CA 1
ATOM 562 C C . ASP A 1 71 ? -8.714 -2.092 4.262 1.00 93.88 71 ASP A C 1
ATOM 564 O O . ASP A 1 71 ? -7.835 -2.928 4.045 1.00 93.88 71 ASP A O 1
ATOM 568 N N . THR A 1 72 ? -9.800 -2.020 3.487 1.00 93.62 72 THR A N 1
ATOM 569 C CA . THR A 1 72 ? -9.990 -2.889 2.316 1.00 93.62 72 THR A CA 1
ATOM 570 C C . THR A 1 72 ? -9.082 -2.454 1.167 1.00 93.62 72 THR A C 1
ATOM 572 O O . THR A 1 72 ? -9.104 -1.295 0.757 1.00 93.62 72 THR A O 1
ATOM 575 N N . VAL A 1 73 ? -8.333 -3.402 0.599 1.00 94.69 73 VAL A N 1
ATOM 576 C CA . VAL A 1 73 ? -7.497 -3.186 -0.589 1.00 94.69 73 VAL A CA 1
ATOM 577 C C . VAL A 1 73 ? -8.225 -3.723 -1.827 1.00 94.69 73 VAL A C 1
ATOM 579 O O . VAL A 1 73 ? -8.460 -4.928 -1.888 1.00 94.69 73 VAL A O 1
ATOM 582 N N . PRO A 1 74 ? -8.568 -2.882 -2.820 1.00 91.62 74 PRO A N 1
ATOM 583 C CA . PRO A 1 74 ? -9.191 -3.329 -4.067 1.00 91.62 74 PRO A CA 1
ATOM 584 C C . PRO A 1 74 ? -8.132 -3.919 -5.013 1.00 91.62 74 PRO A C 1
ATOM 586 O O . PRO A 1 74 ? -7.682 -3.252 -5.948 1.00 91.62 74 PRO A O 1
ATOM 589 N N . VAL A 1 75 ? -7.677 -5.141 -4.722 1.00 92.00 75 VAL A N 1
ATOM 590 C CA . VAL A 1 75 ? -6.554 -5.810 -5.410 1.00 92.00 75 VAL A CA 1
ATOM 591 C C . VAL A 1 75 ? -6.764 -5.962 -6.915 1.00 92.00 75 VAL A C 1
ATOM 593 O O . VAL A 1 75 ? -5.805 -5.919 -7.682 1.00 92.00 75 VAL A O 1
ATOM 596 N N . GLU A 1 76 ? -8.016 -6.047 -7.354 1.00 92.25 76 GLU A N 1
ATOM 597 C CA . GLU A 1 76 ? -8.406 -6.192 -8.756 1.00 92.25 76 GLU A CA 1
ATOM 598 C C . GLU A 1 76 ? -8.001 -4.978 -9.600 1.00 92.25 76 GLU A C 1
ATOM 600 O O . GLU A 1 76 ? -7.867 -5.084 -10.813 1.00 92.25 76 GLU A O 1
ATOM 605 N N . ARG A 1 77 ? -7.776 -3.815 -8.973 1.00 91.62 77 ARG A N 1
ATOM 606 C CA . ARG A 1 77 ? -7.285 -2.617 -9.671 1.00 91.62 77 ARG A CA 1
ATOM 607 C C . ARG A 1 77 ? -5.827 -2.730 -10.096 1.00 91.62 77 ARG A C 1
ATOM 609 O O . ARG A 1 77 ? -5.404 -1.986 -10.973 1.00 91.62 77 ARG A O 1
ATOM 616 N N . TYR A 1 78 ? -5.071 -3.605 -9.443 1.00 91.94 78 TYR A N 1
ATOM 617 C CA . TYR A 1 78 ? -3.621 -3.688 -9.579 1.00 91.94 78 TYR A CA 1
ATOM 618 C C . TYR A 1 78 ? -3.159 -4.940 -10.327 1.00 91.94 78 TYR A C 1
ATOM 620 O O . TYR A 1 78 ? -2.028 -4.986 -10.800 1.00 91.94 78 TYR A O 1
ATOM 628 N N . LEU A 1 79 ? -4.029 -5.944 -10.437 1.00 90.19 79 LEU A N 1
ATOM 629 C CA . LEU A 1 79 ? -3.789 -7.164 -11.195 1.00 90.19 79 LEU A CA 1
ATOM 630 C C . LEU A 1 79 ? -4.441 -7.007 -12.570 1.00 90.19 79 LEU A C 1
ATOM 632 O O . LEU A 1 79 ? -5.651 -7.185 -12.713 1.00 90.19 79 LEU A O 1
ATOM 636 N N . GLN A 1 80 ? -3.655 -6.642 -13.583 1.00 70.38 80 GLN A N 1
ATOM 637 C CA . GLN A 1 80 ? -4.147 -6.691 -14.959 1.00 70.38 80 GLN A CA 1
ATOM 638 C C . GLN A 1 80 ? -4.289 -8.166 -15.367 1.00 70.38 80 GLN A C 1
ATOM 640 O O . GLN A 1 80 ? -3.437 -8.994 -15.047 1.00 70.38 80 GLN A O 1
ATOM 645 N N . THR A 1 81 ? -5.424 -8.508 -15.977 1.00 55.59 81 THR A N 1
ATOM 646 C CA . THR A 1 81 ? -5.694 -9.854 -16.514 1.00 55.59 81 THR A CA 1
ATOM 647 C C . THR A 1 81 ? -5.178 -9.964 -17.937 1.00 55.59 81 THR A C 1
ATOM 649 O O . THR A 1 81 ? -5.311 -8.958 -18.670 1.00 55.59 81 THR A O 1
#

Sequence (81 aa):
MNTRIDNNSVFEALTAADRPYKPSLTLSGAVAILYNMVEEGHLDRDGFELFLREGVYLDYARRFLTPGQVDTVPVERYLQT